Protein AF-A0A2V9BDU2-F1 (afdb_monomer_lite)

Sequence (41 aa):
MDATDTVVFGISIDSPAANGAFAEKIGVTFPLLSDMNRKVL

pLDDT: mean 89.7, std 11.79, range [48.31, 96.81]

Secondary structure (DSSP, 8-state):
----S----EEESS-HHHHHHHHHHHT--S-EEE-TT----

Foldseek 3Di:
DDDDPDADEAEDQDDPVVVVVVCVVVVPDGYYHHPVVVPDD

Structure (mmCIF, N/CA/C/O backbone):
data_AF-A0A2V9BDU2-F1
#
_entry.id   AF-A0A2V9BDU2-F1
#
loop_
_atom_site.group_PDB
_atom_site.id
_atom_site.type_symbol
_atom_site.label_atom_id
_atom_site.label_alt_id
_atom_site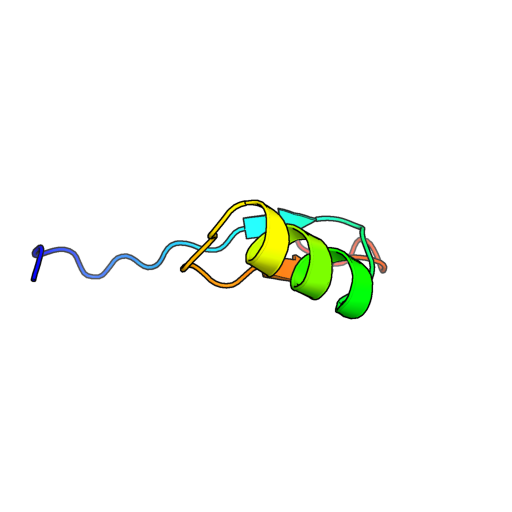.label_comp_id
_atom_site.label_asym_id
_atom_site.label_entity_id
_atom_site.label_seq_id
_atom_site.pdbx_PDB_ins_code
_atom_site.Cartn_x
_atom_site.Cartn_y
_atom_site.Cartn_z
_atom_site.occupancy
_atom_site.B_iso_or_equiv
_atom_site.auth_seq_id
_atom_site.auth_comp_id
_atom_site.auth_asym_id
_atom_site.auth_atom_id
_atom_site.pdbx_PDB_model_num
ATOM 1 N N . MET A 1 1 ? -21.618 3.557 10.248 1.00 48.31 1 MET A N 1
ATOM 2 C CA . MET A 1 1 ? -20.142 3.538 10.231 1.00 48.31 1 MET A CA 1
ATOM 3 C C . MET A 1 1 ? -19.756 2.428 11.176 1.00 48.31 1 MET A C 1
ATOM 5 O O . MET A 1 1 ? -20.030 2.558 12.362 1.00 48.31 1 MET A O 1
ATOM 9 N N . ASP A 1 2 ? -19.340 1.293 10.621 1.00 53.97 2 ASP A N 1
ATOM 10 C CA . ASP A 1 2 ? -19.233 0.034 11.357 1.00 53.97 2 ASP A CA 1
ATOM 11 C C . ASP A 1 2 ? -18.201 0.096 12.490 1.00 53.97 2 ASP A C 1
ATOM 13 O O . ASP A 1 2 ? -17.154 0.733 12.383 1.00 53.97 2 ASP A O 1
ATOM 17 N N . ALA A 1 3 ? -18.575 -0.526 13.607 1.00 64.31 3 ALA A N 1
ATOM 18 C CA . ALA A 1 3 ? -18.011 -0.354 14.936 1.00 64.31 3 ALA A CA 1
ATOM 19 C C . ALA A 1 3 ? -16.887 -1.361 15.238 1.00 64.31 3 ALA A C 1
ATOM 21 O O . ALA A 1 3 ? -17.106 -2.344 15.943 1.00 64.31 3 ALA A O 1
ATOM 22 N N . THR A 1 4 ? -15.680 -1.101 14.733 1.00 73.69 4 THR A N 1
ATOM 23 C CA . THR A 1 4 ? -14.443 -1.777 15.166 1.00 73.69 4 THR A CA 1
ATOM 24 C C . THR A 1 4 ? -13.258 -0.817 15.059 1.00 73.69 4 THR A C 1
ATOM 26 O O . THR A 1 4 ? -13.112 -0.176 14.020 1.00 73.69 4 THR A O 1
ATOM 29 N N . ASP A 1 5 ? -12.376 -0.769 16.065 1.00 85.94 5 ASP A N 1
ATOM 30 C CA . ASP A 1 5 ? -11.073 -0.069 16.026 1.00 85.94 5 ASP A CA 1
ATOM 31 C C . ASP A 1 5 ? -10.075 -0.801 15.103 1.00 85.94 5 ASP A C 1
ATOM 33 O O . ASP A 1 5 ? -8.970 -1.181 15.486 1.00 85.94 5 ASP A O 1
ATOM 37 N N . THR A 1 6 ? -10.503 -1.111 13.882 1.00 86.69 6 THR A N 1
ATOM 38 C CA . THR A 1 6 ? -9.769 -1.926 12.916 1.00 86.69 6 THR A CA 1
ATOM 39 C C . THR A 1 6 ? -9.623 -1.1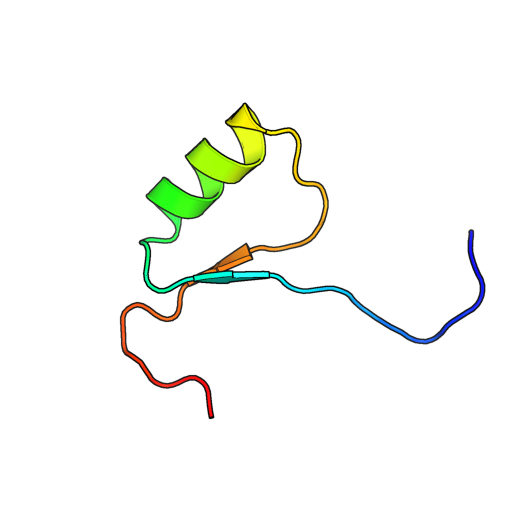63 11.612 1.00 86.69 6 THR A C 1
ATOM 41 O O . THR A 1 6 ? -10.561 -0.540 11.119 1.00 86.69 6 THR A O 1
ATOM 44 N N . VAL A 1 7 ? -8.422 -1.236 11.046 1.00 90.06 7 VAL A N 1
ATOM 45 C CA . VAL A 1 7 ? -8.037 -0.596 9.788 1.00 90.06 7 VAL A CA 1
ATOM 46 C C . VAL A 1 7 ? -7.562 -1.664 8.809 1.00 90.06 7 VAL A C 1
ATOM 48 O O . VAL A 1 7 ? -6.851 -2.591 9.191 1.00 90.06 7 VAL A O 1
ATOM 51 N N . VAL A 1 8 ? -7.969 -1.546 7.545 1.00 91.19 8 VAL A N 1
ATOM 52 C CA . VAL A 1 8 ? -7.577 -2.474 6.476 1.00 91.19 8 VAL A CA 1
ATOM 53 C C . VAL A 1 8 ? -6.500 -1.821 5.621 1.00 91.19 8 VAL A C 1
ATOM 55 O O . VAL A 1 8 ? -6.679 -0.701 5.147 1.00 91.19 8 VAL A O 1
ATOM 58 N N . PHE A 1 9 ? -5.407 -2.547 5.394 1.00 94.12 9 PHE A N 1
ATOM 59 C CA . PHE A 1 9 ? -4.339 -2.177 4.469 1.00 94.12 9 PHE A CA 1
ATOM 60 C C . PHE A 1 9 ? -4.077 -3.334 3.508 1.00 94.12 9 PHE A C 1
ATOM 62 O O . PHE A 1 9 ? -4.040 -4.492 3.923 1.00 94.12 9 PHE A O 1
ATOM 69 N N . GLY A 1 10 ? -3.864 -3.020 2.232 1.00 94.31 10 GLY A N 1
ATOM 70 C CA . GLY A 1 10 ? -3.262 -3.955 1.285 1.00 94.31 10 GLY A CA 1
ATOM 71 C C . GLY A 1 10 ? -1.756 -3.734 1.214 1.00 94.31 10 GLY A C 1
ATOM 72 O O . GLY A 1 10 ? -1.292 -2.604 1.352 1.00 94.31 10 GLY A O 1
ATOM 73 N N . ILE A 1 11 ? -0.988 -4.796 0.982 1.00 95.12 11 ILE A N 1
ATOM 74 C CA . ILE A 1 11 ? 0.465 -4.725 0.796 1.00 95.12 11 ILE A CA 1
ATOM 75 C C . ILE A 1 11 ? 0.817 -5.463 -0.494 1.00 95.12 11 ILE A C 1
ATOM 77 O O . ILE A 1 11 ? 0.343 -6.577 -0.722 1.00 95.12 11 ILE A O 1
ATOM 81 N N . SER A 1 12 ? 1.641 -4.846 -1.337 1.00 95.00 12 SER A N 1
ATOM 82 C CA . SER A 1 12 ? 2.199 -5.465 -2.543 1.00 95.00 12 SER A CA 1
ATOM 83 C C . SER A 1 12 ? 3.681 -5.113 -2.688 1.00 95.00 12 SER A C 1
ATOM 85 O O . SER A 1 12 ? 4.159 -4.156 -2.087 1.00 95.00 12 SER A O 1
ATOM 87 N N . ILE A 1 13 ? 4.416 -5.861 -3.510 1.00 95.56 13 ILE A N 1
ATOM 88 C CA . ILE A 1 13 ? 5.815 -5.543 -3.858 1.00 95.56 13 I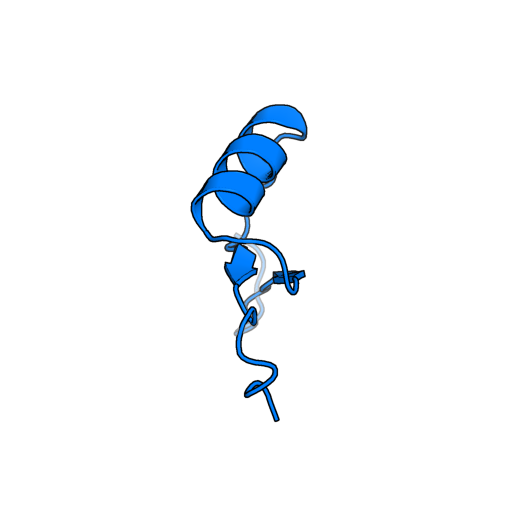LE A CA 1
ATOM 89 C C . ILE A 1 13 ? 5.932 -4.594 -5.060 1.00 95.56 13 ILE A C 1
ATOM 91 O O . ILE A 1 13 ? 7.042 -4.288 -5.496 1.00 95.56 13 ILE A O 1
ATOM 95 N N . ASP A 1 14 ? 4.800 -4.160 -5.614 1.00 95.50 14 ASP A N 1
ATOM 96 C CA . ASP A 1 14 ? 4.753 -3.256 -6.755 1.00 95.50 14 ASP A CA 1
ATOM 97 C C . ASP A 1 14 ? 5.050 -1.816 -6.334 1.00 95.50 14 ASP A C 1
ATOM 99 O O . ASP A 1 14 ? 4.956 -1.442 -5.164 1.00 95.50 14 ASP A O 1
ATOM 103 N N . SER A 1 15 ? 5.408 -0.983 -7.312 1.00 95.19 15 SER A N 1
ATOM 104 C CA . SER A 1 15 ? 5.676 0.432 -7.051 1.00 95.19 15 SER A CA 1
ATOM 105 C C . SER A 1 15 ? 4.429 1.199 -6.601 1.00 95.19 15 SER A C 1
ATO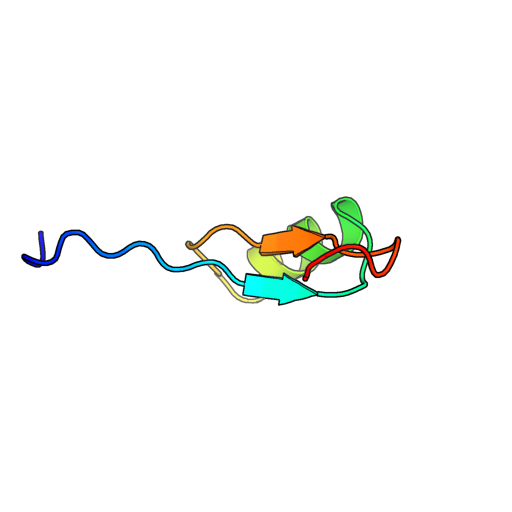M 107 O O . SER A 1 15 ? 3.317 0.844 -7.002 1.00 95.19 15 SER A O 1
ATOM 109 N N . PRO A 1 16 ? 4.581 2.313 -5.855 1.00 94.81 16 PRO A N 1
ATOM 110 C CA . PRO A 1 16 ? 3.447 3.154 -5.469 1.00 94.81 16 PRO A CA 1
ATOM 111 C C . PRO A 1 16 ? 2.589 3.602 -6.662 1.00 94.81 16 PRO A C 1
ATOM 113 O O . PRO A 1 16 ? 1.367 3.626 -6.566 1.00 94.81 16 PRO A O 1
ATOM 116 N N . ALA A 1 17 ? 3.216 3.895 -7.807 1.00 96.12 17 ALA A N 1
ATOM 117 C CA . ALA A 1 17 ? 2.511 4.275 -9.031 1.00 96.12 17 ALA A CA 1
ATOM 118 C C . ALA A 1 17 ? 1.688 3.115 -9.620 1.00 96.12 17 ALA A C 1
ATOM 120 O O . ALA A 1 17 ? 0.540 3.312 -10.014 1.00 96.12 17 ALA A O 1
ATOM 121 N N . ALA A 1 18 ? 2.251 1.902 -9.643 1.00 96.69 18 ALA A N 1
ATOM 122 C CA . ALA A 1 18 ? 1.540 0.708 -10.102 1.00 96.69 18 ALA A CA 1
ATOM 123 C C . ALA A 1 18 ? 0.353 0.369 -9.183 1.00 96.69 18 ALA A C 1
ATOM 125 O O . ALA A 1 18 ? -0.742 0.099 -9.675 1.00 96.69 18 ALA A O 1
ATOM 126 N N . ASN A 1 19 ? 0.540 0.474 -7.864 1.00 96.19 19 ASN A N 1
ATOM 127 C CA . ASN A 1 19 ? -0.532 0.302 -6.882 1.00 96.19 19 ASN A CA 1
ATOM 128 C C . ASN A 1 19 ? -1.643 1.344 -7.039 1.00 96.19 19 ASN A C 1
ATOM 130 O O . ASN A 1 19 ? -2.814 0.982 -6.960 1.00 96.19 19 ASN A O 1
ATOM 134 N N . GLY A 1 20 ? -1.298 2.610 -7.298 1.00 95.12 20 GLY A N 1
ATOM 135 C CA . GLY A 1 20 ? -2.276 3.671 -7.554 1.00 95.12 20 GLY A CA 1
ATOM 136 C C . GLY A 1 20 ? -3.141 3.374 -8.781 1.00 95.12 20 GLY A C 1
ATOM 137 O O . GLY A 1 20 ? -4.364 3.321 -8.676 1.00 95.12 20 GLY A O 1
ATOM 138 N N . ALA A 1 21 ? -2.512 3.066 -9.918 1.00 96.81 21 ALA A N 1
ATOM 139 C CA . ALA A 1 21 ? -3.231 2.715 -11.144 1.00 96.81 21 ALA A CA 1
ATOM 140 C C . ALA A 1 21 ? -4.097 1.451 -10.979 1.00 96.81 21 ALA A C 1
ATOM 142 O O . ALA A 1 21 ? -5.204 1.367 -11.514 1.00 96.81 21 ALA A O 1
ATOM 143 N N . PHE A 1 22 ? -3.608 0.457 -10.231 1.00 96.00 22 PHE A N 1
ATOM 144 C CA . PHE A 1 22 ? -4.379 -0.740 -9.913 1.00 96.00 22 PHE A CA 1
ATOM 145 C C . PHE A 1 22 ? -5.596 -0.412 -9.041 1.00 96.00 22 PHE A C 1
ATOM 147 O O . PHE A 1 22 ? -6.703 -0.836 -9.372 1.00 96.00 22 PHE A O 1
ATOM 154 N N . ALA A 1 23 ? -5.412 0.379 -7.980 1.00 96.06 23 ALA A N 1
ATOM 155 C CA . ALA A 1 23 ? -6.489 0.785 -7.085 1.00 96.06 23 ALA A CA 1
ATOM 156 C C . ALA A 1 23 ? -7.596 1.539 -7.830 1.00 96.06 23 ALA A C 1
ATOM 158 O O . ALA A 1 23 ? -8.770 1.209 -7.662 1.00 96.06 23 ALA A O 1
ATOM 159 N N . GLU A 1 24 ? -7.227 2.474 -8.709 1.00 96.12 24 GLU A N 1
ATOM 160 C CA . GLU A 1 24 ? -8.171 3.191 -9.573 1.00 96.12 24 GLU A CA 1
ATOM 161 C C . GLU A 1 24 ? -8.932 2.237 -10.500 1.00 96.12 24 GLU A C 1
ATOM 163 O O . GLU A 1 24 ? -10.156 2.311 -10.605 1.00 96.12 24 GLU A O 1
ATOM 168 N N . LYS A 1 25 ? -8.224 1.296 -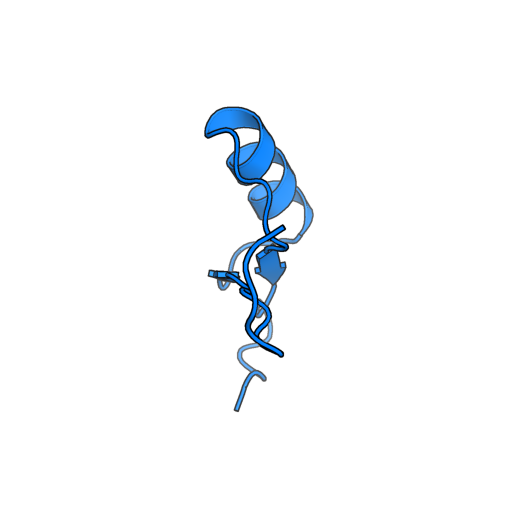11.136 1.00 96.81 25 LYS A N 1
ATOM 169 C CA . LYS A 1 25 ? -8.816 0.351 -12.091 1.00 96.81 25 LYS A CA 1
ATOM 170 C C . LYS A 1 25 ? -9.868 -0.561 -11.459 1.00 96.81 25 LYS A C 1
ATOM 172 O O . LYS A 1 25 ? -10.848 -0.889 -12.126 1.00 96.81 25 LYS A O 1
ATOM 177 N N . ILE A 1 26 ? -9.646 -1.020 -10.227 1.00 95.56 26 ILE A N 1
ATOM 178 C CA . ILE A 1 26 ? -10.540 -1.981 -9.561 1.00 95.56 26 ILE A CA 1
ATOM 179 C C . ILE A 1 26 ? -11.405 -1.362 -8.454 1.00 95.56 26 ILE A C 1
ATOM 181 O O . ILE A 1 26 ? -12.161 -2.080 -7.805 1.00 95.56 26 ILE A O 1
ATOM 185 N N . GLY A 1 27 ? -11.327 -0.044 -8.252 1.00 95.00 27 GLY A N 1
ATOM 186 C CA . GLY A 1 27 ? -12.145 0.679 -7.276 1.00 95.00 27 GLY A CA 1
ATOM 187 C C . GLY A 1 27 ? -11.788 0.375 -5.819 1.00 95.00 27 GLY A C 1
ATOM 188 O O . GLY A 1 27 ? -12.675 0.339 -4.966 1.00 95.00 27 GLY A O 1
ATOM 189 N N . VAL A 1 28 ? -10.510 0.125 -5.520 1.00 93.56 28 VAL A N 1
ATOM 190 C CA . VAL A 1 28 ? -10.046 -0.102 -4.142 1.00 93.56 28 VAL A CA 1
ATOM 191 C C . VAL A 1 28 ? -10.105 1.202 -3.353 1.00 93.56 28 VAL A C 1
ATOM 193 O O . VAL A 1 28 ? -9.589 2.228 -3.787 1.00 93.56 28 VAL A O 1
ATOM 196 N N . THR A 1 29 ? -10.707 1.145 -2.165 1.00 92.19 29 THR A N 1
ATOM 197 C CA . THR A 1 29 ? -10.908 2.308 -1.284 1.00 92.19 29 THR A CA 1
ATOM 198 C C . THR A 1 29 ? -10.051 2.282 -0.019 1.00 92.19 29 THR A C 1
ATOM 200 O O . THR A 1 29 ? -9.966 3.289 0.680 1.00 92.19 29 THR A O 1
ATOM 203 N N . PHE A 1 30 ? -9.404 1.154 0.283 1.00 92.81 30 PHE A N 1
ATOM 204 C CA . PHE A 1 30 ? -8.446 1.038 1.381 1.00 92.81 30 PHE A CA 1
ATOM 205 C C . PHE A 1 30 ? -7.010 1.291 0.885 1.00 92.81 30 PHE A C 1
ATOM 207 O O . PHE A 1 30 ? -6.717 1.054 -0.288 1.00 92.81 30 PHE A O 1
ATOM 214 N N . PRO A 1 31 ? -6.082 1.760 1.738 1.00 93.50 31 PRO A N 1
ATOM 215 C CA . PRO A 1 31 ? -4.732 2.085 1.287 1.00 93.50 31 PRO A CA 1
ATOM 216 C C . PRO A 1 31 ? -3.940 0.843 0.844 1.00 93.50 31 PRO A C 1
ATOM 218 O O . PRO A 1 31 ? -3.968 -0.193 1.512 1.00 93.50 31 PRO A O 1
ATOM 221 N N . LEU A 1 32 ? -3.186 0.977 -0.254 1.00 94.88 32 LEU A N 1
ATOM 222 C CA . LEU A 1 32 ? -2.226 -0.023 -0.734 1.00 94.88 32 LEU A CA 1
ATOM 223 C C . LEU A 1 32 ? -0.790 0.442 -0.461 1.00 94.88 32 LEU A C 1
ATOM 225 O O . LEU A 1 32 ? -0.339 1.455 -0.997 1.00 94.88 32 LEU A O 1
ATOM 229 N N . LEU A 1 33 ? -0.065 -0.308 0.364 1.00 94.81 33 LEU A N 1
ATOM 230 C CA . LEU A 1 33 ? 1.327 -0.058 0.716 1.00 94.81 33 LEU A CA 1
ATOM 231 C C . LEU A 1 33 ? 2.261 -0.801 -0.247 1.00 94.81 33 LEU A C 1
ATOM 233 O O . LEU A 1 33 ? 2.038 -1.962 -0.586 1.00 94.81 33 LEU A O 1
ATOM 237 N N . SER A 1 34 ? 3.327 -0.121 -0.665 1.00 94.81 34 SER A N 1
ATOM 238 C CA . SER A 1 34 ? 4.390 -0.687 -1.500 1.00 94.81 34 SER A CA 1
ATOM 239 C C . SER A 1 34 ? 5.538 -1.184 -0.619 1.00 94.81 34 SER A C 1
ATOM 241 O O . SER A 1 34 ? 6.238 -0.374 -0.007 1.00 94.81 34 SER A O 1
ATOM 243 N N . ASP A 1 35 ? 5.803 -2.486 -0.648 1.00 95.06 35 ASP A N 1
ATOM 244 C CA . ASP A 1 35 ? 6.964 -3.139 -0.044 1.00 95.06 35 ASP A CA 1
ATOM 245 C C . ASP A 1 35 ? 7.994 -3.591 -1.096 1.00 95.06 35 ASP A C 1
ATOM 247 O O . ASP A 1 35 ? 8.526 -4.701 -1.068 1.00 95.06 35 ASP A O 1
ATOM 251 N N . MET A 1 36 ? 8.315 -2.713 -2.050 1.00 94.69 36 MET A N 1
ATOM 252 C CA . MET A 1 36 ? 9.343 -2.982 -3.072 1.00 94.69 36 MET A CA 1
ATOM 253 C C . MET A 1 36 ? 10.695 -3.405 -2.477 1.00 94.69 36 MET A C 1
ATOM 255 O O . MET A 1 36 ? 11.462 -4.130 -3.108 1.00 94.69 36 MET A O 1
ATOM 259 N N . ASN A 1 37 ? 10.996 -2.941 -1.262 1.00 93.75 37 ASN A N 1
ATOM 260 C CA . ASN A 1 37 ? 12.251 -3.230 -0.580 1.00 93.75 37 ASN A CA 1
ATOM 261 C C . ASN A 1 37 ? 12.209 -4.520 0.255 1.00 93.75 37 ASN A C 1
ATOM 263 O O . ASN A 1 37 ? 13.243 -4.868 0.824 1.00 93.75 37 ASN A O 1
ATOM 267 N N . ARG A 1 38 ? 11.060 -5.214 0.329 1.00 89.19 38 ARG A N 1
ATOM 268 C CA . ARG A 1 38 ? 10.851 -6.436 1.129 1.00 89.19 38 ARG A CA 1
ATOM 269 C C . ARG A 1 38 ? 11.253 -6.252 2.595 1.00 89.19 38 ARG A C 1
ATOM 271 O O . ARG A 1 38 ? 12.014 -7.045 3.149 1.00 89.19 38 ARG A O 1
ATOM 278 N N . LYS A 1 39 ? 10.829 -5.130 3.171 1.00 92.75 39 LYS A N 1
ATOM 279 C CA . LYS A 1 39 ? 11.155 -4.681 4.530 1.00 92.75 39 LYS A CA 1
ATOM 280 C C . LYS A 1 39 ? 9.961 -4.734 5.473 1.00 92.75 39 LYS A C 1
ATOM 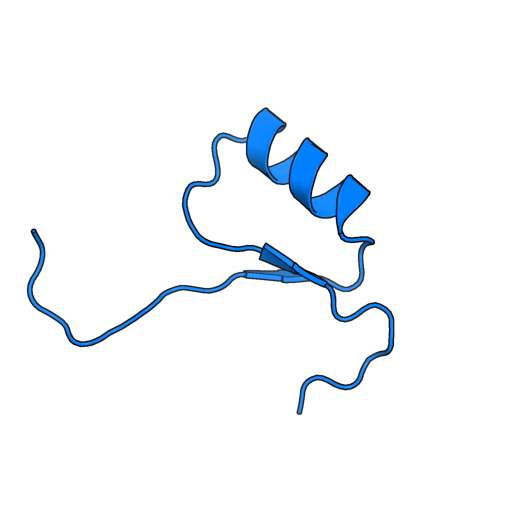282 O O . LYS A 1 39 ? 10.148 -4.444 6.653 1.00 92.75 39 LYS A O 1
ATOM 287 N N . VAL A 1 40 ? 8.765 -5.055 4.983 1.00 85.44 40 VAL A N 1
ATOM 288 C CA . VAL A 1 40 ? 7.642 -5.344 5.875 1.00 85.44 40 VAL A CA 1
ATOM 289 C C . VAL A 1 40 ? 7.981 -6.623 6.648 1.00 85.44 40 VAL A C 1
ATOM 291 O O . VAL A 1 40 ? 8.328 -7.640 6.047 1.00 85.44 40 VAL A O 1
ATOM 294 N N . LEU A 1 41 ? 7.941 -6.525 7.979 1.00 59.88 41 LEU A N 1
ATOM 295 C CA . LEU A 1 41 ? 8.144 -7.612 8.941 1.00 59.88 41 LEU A CA 1
ATOM 296 C C . LEU A 1 41 ? 6.807 -8.017 9.559 1.00 59.88 41 LEU A C 1
ATOM 298 O O . LEU A 1 41 ? 5.997 -7.097 9.821 1.00 59.88 41 LEU A O 1
#

Radius of gyration: 11.95 Å; chains: 1; bounding box: 32×12×28 Å